Protein AF-J9DP23-F1 (afdb_monomer_lite)

Sequence (61 aa):
YHVLIASIKLDVFGGRVRKGERIGIAKDHRCIYADDGSDPFVRLQLFKQGRPIDPTFHLWN

Foldseek 3Di:
DDKDKDQFDAPDDDDDDDVPDDGGHFAPDDVDPDRPPDDGDIDMWDDDPRDTDDCVVVPDD

pLDDT: mean 84.9, std 11.44, range [55.59, 95.25]

Radius of gyration: 13.08 Å; chains: 1; bounding box: 26×25×34 Å

InterPro domains:
  IPR011055 Duplicated hybrid motif [G3DSA:2.70.70.10] (1-59)

Organism: Wuchereria bancrofti (NCBI:txid6293)

Structure (mmCIF, N/CA/C/O backbone):
data_AF-J9DP23-F1
#
_entry.id   AF-J9DP23-F1
#
loop_
_atom_site.group_PDB
_atom_site.id
_atom_site.type_symbol
_atom_site.label_atom_id
_atom_site.label_alt_id
_atom_site.label_comp_id
_atom_site.label_asym_id
_atom_site.label_entity_id
_atom_site.label_seq_id
_atom_site.pdbx_PDB_ins_code
_atom_site.Cartn_x
_atom_site.Cartn_y
_atom_site.Cartn_z
_atom_site.occupancy
_atom_site.B_iso_or_equiv
_atom_site.auth_seq_id
_atom_site.auth_comp_id
_atom_site.auth_asym_id
_atom_site.auth_atom_id
_atom_site.pdbx_PDB_model_num
ATOM 1 N N . TYR A 1 1 ? -14.333 -5.608 9.405 1.00 87.88 1 TYR A N 1
ATOM 2 C CA . TYR A 1 1 ? -13.474 -4.668 8.666 1.00 87.88 1 TYR A CA 1
ATOM 3 C C . TYR A 1 1 ? -13.353 -5.154 7.237 1.00 87.88 1 TYR A C 1
ATOM 5 O O . TYR A 1 1 ? -13.442 -6.358 7.029 1.00 87.88 1 TYR A O 1
ATOM 13 N N . HIS A 1 2 ? -13.160 -4.258 6.279 1.00 91.44 2 HIS A N 1
ATOM 14 C CA . HIS A 1 2 ? -12.618 -4.603 4.965 1.00 91.44 2 HIS A CA 1
ATOM 15 C C . HIS A 1 2 ? -11.688 -3.480 4.505 1.00 91.44 2 HIS A C 1
ATOM 17 O O . HIS A 1 2 ? -11.743 -2.376 5.051 1.00 91.44 2 HIS A O 1
ATOM 23 N N . VAL A 1 3 ? -10.819 -3.776 3.544 1.00 91.38 3 VAL A N 1
ATOM 24 C CA . VAL A 1 3 ? -9.836 -2.827 3.021 1.00 91.38 3 VAL A CA 1
ATOM 25 C C . VAL A 1 3 ? -9.931 -2.781 1.505 1.00 91.38 3 VAL A C 1
ATOM 27 O O . VAL A 1 3 ? -10.093 -3.820 0.865 1.00 91.38 3 VAL A O 1
ATOM 30 N N . LEU A 1 4 ? -9.833 -1.581 0.945 1.00 92.06 4 LEU A N 1
ATOM 31 C CA . LEU A 1 4 ? -9.582 -1.386 -0.476 1.00 92.06 4 LEU A CA 1
ATOM 32 C C . LEU A 1 4 ? -8.131 -0.940 -0.637 1.00 92.06 4 LEU A C 1
ATOM 34 O O . LEU A 1 4 ? -7.684 -0.013 0.043 1.00 92.06 4 LEU A O 1
ATOM 38 N N . ILE A 1 5 ? -7.407 -1.631 -1.514 1.00 90.62 5 ILE A N 1
ATOM 39 C CA . ILE A 1 5 ? -6.015 -1.338 -1.852 1.00 90.62 5 ILE A CA 1
ATOM 40 C C . ILE A 1 5 ? -5.975 -1.019 -3.343 1.00 90.62 5 ILE A C 1
ATOM 42 O O . ILE A 1 5 ? -6.434 -1.816 -4.160 1.00 90.62 5 ILE A O 1
ATOM 46 N N . ALA A 1 6 ? -5.451 0.151 -3.688 1.00 89.12 6 ALA A N 1
ATOM 47 C CA . ALA A 1 6 ? -5.299 0.607 -5.065 1.00 89.12 6 ALA A CA 1
ATOM 48 C C . ALA A 1 6 ? -3.864 1.081 -5.320 1.00 89.12 6 ALA A C 1
ATOM 50 O O . ALA A 1 6 ? -3.040 1.107 -4.403 1.00 89.12 6 ALA A O 1
ATOM 51 N N . SER A 1 7 ? -3.584 1.453 -6.573 1.00 88.94 7 SER A 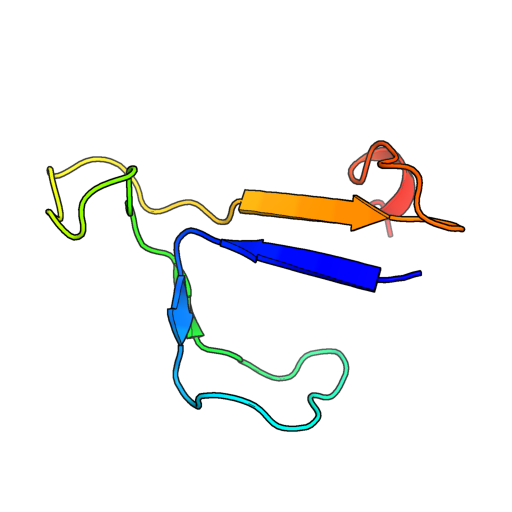N 1
ATOM 52 C CA . SER A 1 7 ? -2.239 1.838 -7.021 1.00 88.94 7 SER A CA 1
ATOM 53 C C . SER A 1 7 ? -1.242 0.677 -6.875 1.00 88.94 7 SER A C 1
ATOM 55 O O . SER A 1 7 ? -0.112 0.829 -6.432 1.00 88.94 7 SER A O 1
ATOM 57 N N . ILE A 1 8 ? -1.690 -0.532 -7.240 1.00 88.44 8 ILE A N 1
ATOM 58 C CA . ILE A 1 8 ? -0.877 -1.752 -7.228 1.00 88.44 8 ILE A CA 1
ATOM 59 C C . ILE A 1 8 ? -1.013 -2.510 -8.549 1.00 88.44 8 ILE A C 1
ATOM 61 O O . ILE A 1 8 ? -2.099 -2.582 -9.132 1.00 88.44 8 ILE A O 1
ATOM 65 N N . LYS A 1 9 ? 0.082 -3.119 -9.003 1.00 89.81 9 LYS A N 1
ATOM 66 C CA . LYS A 1 9 ? 0.044 -4.222 -9.967 1.00 89.81 9 LYS A CA 1
ATOM 67 C C . LYS A 1 9 ? -0.122 -5.513 -9.174 1.00 89.81 9 LYS A C 1
ATOM 69 O O . LYS A 1 9 ? 0.781 -5.876 -8.422 1.00 89.81 9 LYS A O 1
ATOM 74 N N . LEU A 1 10 ? -1.276 -6.161 -9.320 1.00 90.31 10 LEU A N 1
ATOM 75 C CA . LEU A 1 10 ? -1.579 -7.419 -8.641 1.00 90.31 10 LEU A CA 1
ATOM 76 C C . LEU A 1 10 ? -0.720 -8.560 -9.192 1.00 90.31 10 LEU A C 1
ATOM 78 O O . LEU A 1 10 ? -0.570 -8.686 -10.409 1.00 90.31 10 LEU A O 1
ATOM 82 N N . ASP A 1 11 ? -0.212 -9.401 -8.291 1.00 90.75 11 ASP A N 1
ATOM 83 C CA . ASP A 1 11 ? 0.458 -10.653 -8.663 1.00 90.75 11 ASP A CA 1
ATOM 84 C C . ASP A 1 11 ? -0.585 -11.724 -9.055 1.00 90.75 11 ASP A C 1
ATOM 86 O O . ASP A 1 11 ? -0.353 -12.523 -9.961 1.00 90.75 11 ASP A O 1
ATOM 90 N N . VAL A 1 12 ? -1.763 -11.706 -8.412 1.00 89.44 12 VAL A N 1
ATOM 91 C CA . VAL A 1 12 ? -2.902 -12.603 -8.680 1.00 89.44 12 VAL A CA 1
ATOM 92 C C . VAL A 1 12 ? -4.219 -11.825 -8.591 1.00 89.44 12 VAL A C 1
ATOM 94 O O . VAL A 1 12 ? -4.405 -10.998 -7.698 1.00 89.44 12 VAL A O 1
ATOM 97 N N . PHE A 1 13 ? -5.155 -12.099 -9.504 1.00 88.19 13 PHE A N 1
ATOM 98 C CA . PHE A 1 13 ? -6.499 -11.518 -9.480 1.00 88.19 13 PHE A CA 1
ATOM 99 C C . PHE A 1 13 ? -7.481 -12.420 -8.723 1.00 88.19 13 PHE A C 1
ATOM 101 O O . PHE A 1 13 ? -7.720 -13.561 -9.114 1.00 88.19 13 PHE A O 1
ATOM 108 N N . GLY A 1 14 ? -8.105 -11.872 -7.677 1.00 87.50 14 GLY A N 1
ATOM 109 C CA . GLY A 1 14 ? -9.108 -12.570 -6.870 1.00 87.50 14 GLY A CA 1
ATOM 110 C C . GLY A 1 14 ? -8.524 -13.600 -5.896 1.00 87.50 14 GLY A C 1
ATOM 111 O O . GLY A 1 14 ? -7.322 -13.835 -5.843 1.00 87.50 14 GLY A O 1
ATOM 112 N N . GLY A 1 15 ? -9.402 -14.213 -5.098 1.00 90.94 15 GLY A N 1
ATOM 113 C CA . GLY A 1 15 ? -9.025 -15.225 -4.109 1.00 90.94 15 GLY A CA 1
ATOM 114 C C . GLY A 1 15 ? -8.866 -14.694 -2.681 1.00 90.94 15 GLY A C 1
ATOM 115 O O . GLY A 1 15 ? -9.210 -13.555 -2.364 1.00 90.94 15 GLY A O 1
ATOM 116 N N . ARG A 1 16 ? -8.410 -15.578 -1.788 1.00 92.38 16 ARG A N 1
ATOM 117 C CA . ARG A 1 16 ? -8.145 -15.271 -0.375 1.00 92.38 16 ARG A CA 1
ATOM 118 C C . ARG A 1 16 ? -6.656 -15.006 -0.191 1.00 92.38 16 ARG A C 1
ATOM 120 O O . ARG A 1 16 ? -5.850 -15.699 -0.792 1.00 92.38 16 ARG A O 1
ATOM 127 N N . VAL A 1 17 ? -6.326 -14.081 0.703 1.00 90.25 17 VAL A N 1
ATOM 128 C CA . VAL A 1 17 ? -4.947 -13.745 1.085 1.00 90.25 17 VAL A CA 1
ATOM 129 C C . VAL A 1 17 ? -4.764 -13.903 2.592 1.00 90.25 17 VAL A C 1
ATOM 131 O O . VAL A 1 17 ? -5.736 -13.840 3.356 1.00 90.25 17 VAL A O 1
ATOM 134 N N . ARG A 1 18 ? -3.527 -14.108 3.040 1.00 92.94 18 ARG A N 1
ATOM 135 C CA . ARG A 1 18 ? -3.143 -14.196 4.457 1.00 92.94 18 ARG A CA 1
ATOM 136 C C . ARG A 1 18 ? -2.453 -12.914 4.925 1.00 92.94 18 ARG A C 1
ATOM 138 O O . ARG A 1 18 ? -1.891 -12.156 4.140 1.00 92.94 18 ARG A O 1
ATOM 145 N N . LYS A 1 19 ? -2.456 -12.672 6.240 1.00 90.00 19 LYS A N 1
ATOM 146 C CA . LYS A 1 19 ? -1.675 -11.573 6.834 1.00 90.00 19 LYS A CA 1
ATOM 147 C C . LYS A 1 19 ? -0.190 -11.766 6.498 1.00 90.00 19 LYS A C 1
ATOM 149 O O . LYS A 1 19 ? 0.354 -12.833 6.760 1.00 90.00 19 LYS A O 1
ATOM 154 N N . GLY A 1 20 ? 0.445 -10.722 5.963 1.00 91.00 20 GLY A N 1
ATOM 155 C CA . GLY A 1 20 ? 1.857 -10.738 5.561 1.00 91.00 20 GLY A CA 1
ATOM 156 C C . GLY A 1 20 ? 2.120 -11.351 4.183 1.00 91.00 20 GLY A C 1
ATOM 157 O O . GLY A 1 20 ? 3.259 -11.342 3.730 1.00 91.00 20 GLY A O 1
ATOM 158 N N . GLU A 1 21 ? 1.090 -11.859 3.503 1.00 94.00 21 GLU A N 1
ATOM 159 C CA . GLU A 1 21 ? 1.219 -12.350 2.135 1.00 94.00 21 GLU A CA 1
ATOM 160 C C . GLU A 1 21 ? 1.437 -11.185 1.165 1.00 94.00 21 GLU A C 1
ATOM 162 O O . GLU A 1 21 ? 0.766 -10.152 1.239 1.00 94.00 21 GLU A O 1
ATOM 167 N N . ARG A 1 22 ? 2.387 -11.352 0.243 1.00 93.81 22 ARG A N 1
ATOM 168 C CA . ARG A 1 22 ? 2.621 -10.395 -0.836 1.00 93.81 22 ARG A CA 1
ATOM 169 C C . ARG A 1 22 ? 1.508 -10.524 -1.874 1.00 93.81 22 ARG A C 1
ATOM 171 O O . ARG A 1 22 ? 1.274 -11.610 -2.385 1.00 93.81 22 ARG A O 1
ATOM 178 N N . ILE A 1 23 ? 0.869 -9.404 -2.203 1.00 92.69 23 ILE A N 1
ATOM 179 C CA . ILE A 1 23 ? -0.259 -9.355 -3.150 1.00 92.69 23 ILE A CA 1
ATOM 180 C C . ILE A 1 23 ? 0.062 -8.608 -4.455 1.00 92.69 23 ILE A C 1
ATOM 182 O O . ILE A 1 23 ? -0.759 -8.579 -5.371 1.00 92.69 23 ILE A O 1
ATOM 186 N N . GLY A 1 24 ? 1.229 -7.967 -4.543 1.00 92.75 24 GLY A N 1
ATOM 187 C CA . GLY A 1 24 ? 1.603 -7.162 -5.699 1.00 92.75 24 GLY A CA 1
ATOM 188 C C . GLY A 1 24 ? 2.761 -6.207 -5.441 1.00 92.75 24 GLY A C 1
ATOM 189 O O . GLY A 1 24 ? 3.460 -6.292 -4.428 1.00 92.7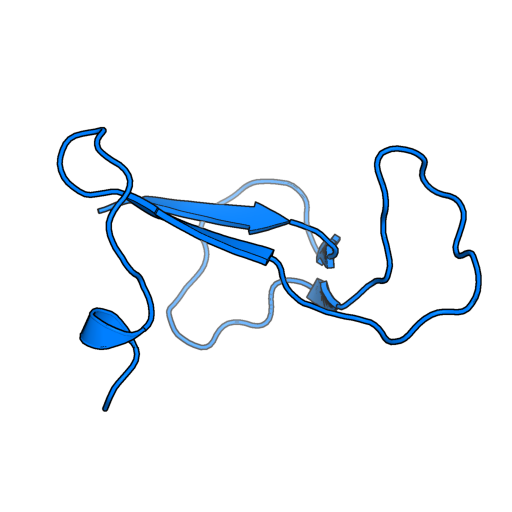5 24 GLY A O 1
ATOM 190 N N . ILE A 1 25 ? 2.937 -5.273 -6.376 1.00 92.94 25 ILE A N 1
ATOM 191 C CA . ILE A 1 25 ? 3.943 -4.204 -6.334 1.00 92.94 25 ILE A CA 1
ATOM 192 C C . ILE A 1 25 ? 3.230 -2.855 -6.432 1.00 92.94 25 ILE A C 1
ATOM 194 O O . ILE A 1 25 ? 2.321 -2.699 -7.250 1.00 92.94 25 ILE A O 1
ATOM 198 N N . ALA A 1 26 ? 3.645 -1.886 -5.612 1.00 91.12 26 ALA A N 1
ATOM 199 C CA . ALA A 1 26 ? 3.145 -0.516 -5.686 1.00 91.12 26 ALA A CA 1
ATOM 200 C C . ALA A 1 26 ? 3.409 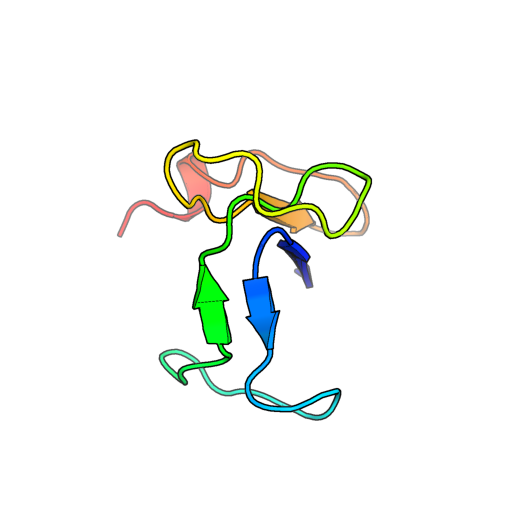0.094 -7.070 1.00 91.12 26 ALA A C 1
ATOM 202 O O . ALA A 1 26 ? 4.441 -0.156 -7.699 1.00 91.12 26 ALA A O 1
ATOM 203 N N . LYS A 1 27 ? 2.463 0.895 -7.544 1.00 87.06 27 LYS A N 1
ATOM 204 C CA . LYS A 1 27 ? 2.500 1.573 -8.835 1.00 87.06 27 LYS A CA 1
ATOM 205 C C . LYS A 1 27 ? 1.985 2.988 -8.679 1.00 87.06 27 LYS A C 1
ATOM 207 O O . LYS A 1 27 ? 1.127 3.245 -7.848 1.00 87.06 27 LYS A O 1
ATOM 212 N N . ASP A 1 28 ? 2.440 3.878 -9.539 1.00 78.31 28 ASP A N 1
ATOM 213 C CA . ASP A 1 28 ? 1.850 5.202 -9.678 1.00 78.31 28 ASP A CA 1
ATOM 214 C C . ASP A 1 28 ? 0.676 5.159 -10.671 1.00 78.31 28 ASP A C 1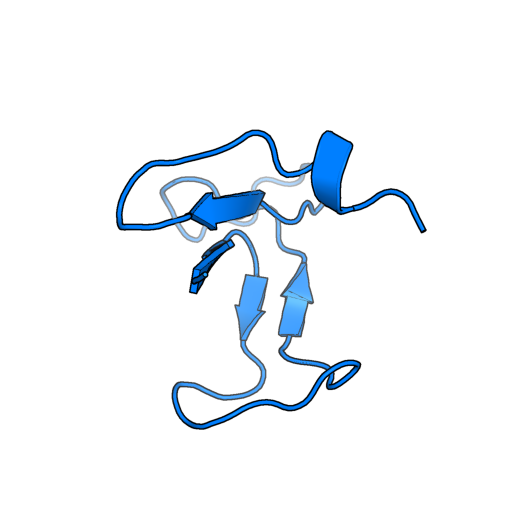
ATOM 216 O O . ASP A 1 28 ? 0.689 5.755 -11.742 1.00 78.31 28 ASP A O 1
ATOM 220 N N . HIS A 1 29 ? -0.346 4.353 -10.365 1.00 67.06 29 HIS A N 1
ATOM 221 C CA . HIS A 1 29 ? -1.567 4.383 -11.167 1.00 67.06 29 HIS A CA 1
ATOM 222 C C . HIS A 1 29 ? -2.443 5.551 -10.716 1.00 67.06 29 HIS A C 1
ATOM 224 O O . HIS A 1 29 ? -3.049 5.511 -9.635 1.00 67.06 29 HIS A O 1
ATOM 230 N N . ARG A 1 30 ? -2.566 6.556 -11.585 1.00 65.56 30 ARG A N 1
ATOM 231 C CA . ARG A 1 30 ? -3.693 7.502 -11.581 1.00 65.56 30 ARG A CA 1
ATOM 232 C C . ARG A 1 30 ? -4.910 6.843 -12.258 1.00 65.56 30 ARG A C 1
ATOM 234 O O . ARG A 1 30 ? -4.893 5.651 -12.546 1.00 65.56 30 ARG A O 1
ATOM 241 N N . CYS A 1 31 ? -6.001 7.579 -12.505 1.00 57.34 31 CYS A N 1
ATOM 242 C CA . CYS A 1 31 ? -7.232 7.038 -13.126 1.00 57.34 31 CYS A CA 1
ATOM 243 C C . CYS A 1 31 ? -7.030 6.394 -14.518 1.00 57.34 31 CYS A C 1
ATOM 245 O O . CYS A 1 31 ? -7.962 5.806 -15.061 1.00 57.34 31 CYS A O 1
ATOM 247 N N . ILE A 1 32 ? -5.835 6.513 -15.096 1.00 58.84 32 ILE A N 1
ATOM 248 C CA . ILE A 1 32 ? -5.407 5.915 -16.355 1.00 58.84 32 ILE A CA 1
ATOM 249 C C . ILE A 1 32 ? -4.153 5.091 -16.042 1.00 58.84 32 ILE A C 1
ATOM 251 O O . ILE A 1 32 ? -3.291 5.555 -15.299 1.00 58.84 32 ILE A O 1
ATOM 255 N N . TYR A 1 33 ? -4.043 3.891 -16.619 1.00 59.22 33 TYR A N 1
ATOM 256 C CA . TYR A 1 33 ? -2.865 3.010 -16.548 1.00 59.22 33 TYR A CA 1
ATOM 257 C C . TYR A 1 33 ? -1.658 3.573 -17.327 1.00 59.22 33 TYR A C 1
ATOM 259 O O . TYR A 1 33 ? -1.028 2.869 -18.113 1.00 59.22 33 TYR A O 1
ATOM 267 N N . ALA A 1 34 ? -1.374 4.862 -17.179 1.00 60.53 34 ALA A N 1
ATOM 268 C CA . ALA A 1 34 ? -0.161 5.482 -17.672 1.00 60.53 34 ALA A CA 1
ATOM 269 C C . ALA A 1 34 ? 0.793 5.594 -16.482 1.00 60.53 34 ALA A C 1
ATOM 271 O O . ALA A 1 34 ? 0.476 6.269 -15.508 1.00 60.53 34 ALA A O 1
ATOM 272 N N . ASP A 1 35 ? 1.929 4.901 -16.555 1.00 63.69 35 ASP A N 1
ATOM 273 C CA . ASP A 1 35 ? 3.037 5.108 -15.622 1.00 63.69 35 ASP A CA 1
ATOM 274 C C . ASP A 1 35 ? 3.635 6.492 -15.962 1.00 63.69 35 ASP A C 1
ATOM 276 O O . ASP A 1 35 ? 4.461 6.610 -16.867 1.00 63.69 35 ASP A O 1
ATOM 280 N N . ASP A 1 36 ? 3.161 7.559 -15.310 1.00 64.56 36 ASP A N 1
ATOM 281 C CA . ASP A 1 36 ? 3.507 8.953 -15.639 1.00 64.56 36 ASP A CA 1
ATOM 282 C C . ASP A 1 36 ? 4.704 9.509 -14.846 1.00 64.56 36 ASP A C 1
ATOM 284 O O . ASP A 1 36 ? 4.959 10.715 -14.825 1.00 64.56 36 ASP A O 1
ATOM 288 N N . GLY A 1 37 ? 5.508 8.599 -14.289 1.00 67.94 37 GLY A N 1
ATOM 289 C CA . GLY A 1 37 ? 6.853 8.881 -13.797 1.00 67.94 37 GLY A CA 1
ATOM 290 C C . GLY A 1 37 ? 6.928 9.466 -12.389 1.00 67.94 37 GLY A C 1
ATOM 291 O O . GLY A 1 37 ? 7.994 9.973 -12.041 1.00 67.94 37 GLY A O 1
ATOM 292 N N . SER A 1 38 ? 5.860 9.416 -11.582 1.00 76.44 38 SER A N 1
ATOM 293 C CA . SER A 1 38 ? 5.944 9.797 -10.167 1.00 76.44 38 SER A CA 1
ATOM 294 C C . SER A 1 38 ? 6.183 8.595 -9.245 1.00 76.44 38 SER A C 1
ATOM 296 O O . SER A 1 38 ? 6.260 7.442 -9.684 1.00 76.44 38 SER A O 1
ATOM 298 N N . ASP A 1 39 ? 6.403 8.881 -7.961 1.00 84.81 39 ASP A N 1
ATOM 299 C CA . ASP A 1 39 ? 6.803 7.875 -6.984 1.00 84.81 39 ASP A CA 1
ATOM 300 C C . 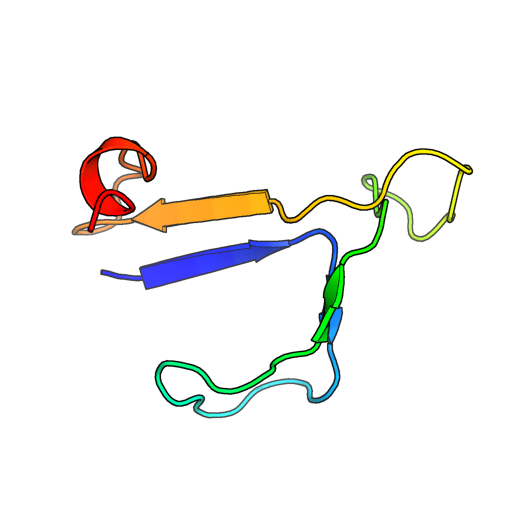ASP A 1 39 ? 5.668 6.867 -6.736 1.00 84.81 39 ASP A C 1
ATOM 302 O O . ASP A 1 39 ? 4.543 7.263 -6.418 1.00 84.81 39 ASP A O 1
ATOM 306 N N . PRO A 1 40 ? 5.935 5.550 -6.824 1.00 88.44 40 PRO A N 1
ATOM 307 C CA . PRO A 1 40 ? 4.936 4.537 -6.525 1.00 88.44 40 PRO A CA 1
ATOM 308 C C . PRO A 1 40 ? 4.418 4.658 -5.091 1.00 88.44 40 PRO A C 1
ATOM 310 O O . PRO A 1 40 ? 5.190 4.693 -4.133 1.00 88.44 40 PRO A O 1
ATOM 313 N N . PHE A 1 41 ? 3.099 4.621 -4.927 1.00 87.88 41 PHE A N 1
ATOM 314 C CA . PHE A 1 41 ? 2.455 4.652 -3.618 1.00 87.88 41 PHE A CA 1
ATOM 315 C C . PHE A 1 41 ? 1.370 3.582 -3.517 1.00 87.88 41 PHE A C 1
ATOM 317 O O . PHE A 1 41 ? 0.839 3.103 -4.515 1.00 87.88 41 PHE A O 1
ATOM 324 N N . VAL A 1 42 ? 1.013 3.214 -2.286 1.00 89.88 42 VAL A N 1
ATOM 325 C CA . VAL A 1 42 ? -0.152 2.365 -2.015 1.00 89.88 42 VAL A CA 1
ATOM 326 C C . VAL A 1 42 ? -1.267 3.242 -1.476 1.00 89.88 42 VAL A C 1
ATOM 328 O O . VAL A 1 42 ? -1.095 3.929 -0.469 1.00 89.88 42 VAL A O 1
ATOM 331 N N . ARG A 1 43 ? -2.437 3.193 -2.113 1.00 89.19 43 ARG A N 1
ATOM 332 C CA . ARG A 1 43 ? -3.643 3.806 -1.554 1.00 89.19 43 ARG A CA 1
ATOM 333 C C . ARG A 1 43 ? -4.391 2.769 -0.735 1.00 89.19 43 ARG A C 1
ATOM 335 O O . ARG A 1 43 ? -4.815 1.753 -1.280 1.00 89.19 43 ARG A O 1
ATOM 342 N N . LEU A 1 44 ? -4.581 3.053 0.550 1.00 91.31 44 LEU A N 1
ATOM 343 C CA . LEU A 1 44 ? -5.273 2.175 1.487 1.00 91.31 44 LEU A CA 1
ATOM 344 C C . LEU A 1 44 ? -6.507 2.876 2.057 1.00 91.31 44 LEU A C 1
ATOM 346 O O . LEU A 1 44 ? -6.414 3.980 2.588 1.00 91.31 44 LEU A O 1
ATOM 350 N N . GLN A 1 45 ? -7.662 2.220 1.965 1.00 93.44 45 GLN A N 1
ATOM 351 C CA . GLN A 1 45 ? -8.909 2.680 2.576 1.00 93.44 45 GLN A CA 1
ATOM 352 C C . GLN A 1 45 ? -9.453 1.592 3.494 1.00 93.44 45 GLN A C 1
ATOM 354 O O . GLN A 1 45 ? -9.764 0.489 3.041 1.00 93.44 45 GLN A O 1
ATOM 359 N N . LEU A 1 46 ? -9.563 1.901 4.785 1.00 94.25 46 LEU A N 1
ATOM 360 C CA . LEU A 1 46 ? -10.067 0.979 5.794 1.00 94.25 46 LEU A CA 1
ATOM 361 C C . LEU A 1 46 ? -11.536 1.270 6.089 1.00 94.25 46 LEU A C 1
ATOM 363 O O . LEU A 1 46 ? -11.920 2.416 6.312 1.00 94.25 46 LEU A O 1
ATOM 367 N N . PHE A 1 47 ? -12.346 0.216 6.148 1.00 95.25 47 PHE A N 1
ATOM 368 C CA . PHE A 1 47 ? -13.767 0.317 6.443 1.00 95.25 47 PHE A CA 1
ATOM 369 C C . PHE A 1 47 ? -14.154 -0.528 7.656 1.00 95.25 47 PHE A C 1
ATOM 371 O O . PHE A 1 47 ? -13.778 -1.702 7.782 1.00 95.25 47 PHE A O 1
ATOM 378 N N . LYS A 1 48 ? -15.002 0.038 8.517 1.00 94.31 48 LYS A N 1
ATOM 379 C CA . LYS A 1 48 ? -15.668 -0.655 9.627 1.00 94.31 48 LYS A CA 1
ATOM 380 C C . LYS A 1 48 ? -17.172 -0.449 9.499 1.00 94.31 48 LYS A C 1
ATOM 382 O O . LYS A 1 48 ? -17.637 0.679 9.423 1.00 94.31 48 LYS A O 1
ATOM 387 N N . GLN A 1 49 ? -17.922 -1.554 9.429 1.00 94.88 49 GLN A N 1
ATOM 388 C CA . GLN A 1 49 ? -19.385 -1.538 9.253 1.00 94.88 49 GLN A CA 1
ATOM 389 C C . GLN A 1 49 ? -19.833 -0.661 8.062 1.00 94.88 49 GLN A C 1
ATOM 391 O O . GLN A 1 49 ? -20.792 0.094 8.153 1.00 94.88 49 GLN A O 1
ATOM 396 N N . GLY A 1 50 ? -19.092 -0.728 6.949 1.00 93.88 50 GLY A N 1
ATOM 397 C CA . GLY A 1 50 ? -19.388 0.031 5.728 1.00 93.88 50 GLY A CA 1
ATOM 398 C C . GLY A 1 50 ? -18.961 1.502 5.746 1.00 93.88 50 GLY A C 1
ATOM 399 O O . GLY A 1 50 ? -19.084 2.162 4.720 1.00 93.88 50 GLY A O 1
ATOM 400 N N . ARG A 1 51 ? -18.426 2.026 6.857 1.00 95.12 51 ARG A N 1
ATOM 401 C CA . ARG A 1 51 ? -17.941 3.412 6.940 1.00 95.12 51 ARG A CA 1
ATOM 402 C C . ARG A 1 51 ? -16.422 3.480 6.788 1.00 95.12 51 ARG A C 1
ATOM 404 O O . ARG A 1 51 ? -15.746 2.672 7.436 1.00 95.12 51 ARG A O 1
ATOM 411 N N . PRO A 1 52 ? -15.886 4.415 5.980 1.00 93.94 52 PRO A N 1
ATOM 412 C CA . PRO A 1 52 ? -14.4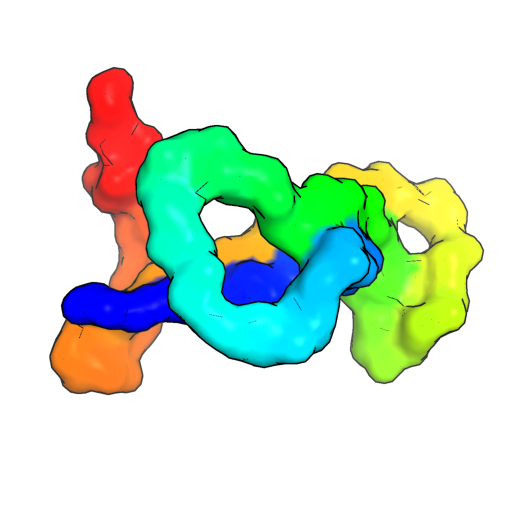54 4.664 5.940 1.00 93.94 52 PRO A CA 1
ATOM 413 C C . PRO A 1 52 ? -14.003 5.217 7.294 1.00 93.94 52 PRO A C 1
ATOM 415 O O . PRO A 1 52 ? -14.683 6.053 7.892 1.00 93.94 52 PRO A O 1
ATOM 418 N N . ILE A 1 53 ? -12.873 4.726 7.784 1.00 94.50 53 ILE A N 1
ATOM 419 C CA . ILE A 1 53 ? -12.237 5.170 9.026 1.00 94.50 53 ILE A CA 1
ATOM 420 C C . ILE A 1 53 ? -10.769 5.482 8.753 1.00 94.50 53 ILE A C 1
ATOM 422 O O . ILE A 1 53 ? -10.192 4.944 7.807 1.00 94.50 53 ILE A O 1
ATOM 426 N N . ASP A 1 54 ? -10.172 6.333 9.582 1.00 91.88 54 ASP A N 1
ATOM 427 C CA . ASP A 1 54 ? -8.758 6.681 9.470 1.00 91.88 54 ASP A CA 1
ATOM 428 C C . ASP A 1 54 ? -7.882 5.435 9.687 1.00 91.88 54 ASP A C 1
ATOM 430 O O . ASP A 1 54 ? -7.863 4.887 10.793 1.00 91.88 54 ASP A O 1
ATOM 434 N N . PRO A 1 55 ? -7.163 4.952 8.657 1.00 90.19 55 PRO A N 1
ATOM 435 C CA . PRO A 1 55 ? -6.316 3.788 8.819 1.00 90.19 55 PRO A CA 1
ATOM 436 C C . PRO A 1 55 ? -5.103 4.086 9.701 1.00 90.19 55 PRO A C 1
ATOM 438 O O . PRO A 1 55 ? -4.613 3.164 10.338 1.00 90.19 55 PRO A O 1
ATOM 441 N N . THR A 1 56 ? -4.618 5.327 9.791 1.00 88.12 56 THR A N 1
ATOM 442 C CA . THR A 1 56 ? -3.368 5.644 10.500 1.00 88.12 56 THR A CA 1
ATOM 443 C C . THR A 1 56 ? -3.458 5.317 11.987 1.00 88.12 56 THR A C 1
ATOM 445 O O . THR A 1 56 ? -2.575 4.644 12.509 1.00 88.12 56 THR A O 1
ATOM 448 N N . PHE A 1 57 ? -4.583 5.634 12.631 1.00 85.06 57 PHE A N 1
ATOM 449 C CA . PHE A 1 57 ? -4.856 5.258 14.021 1.00 85.06 57 PHE A CA 1
ATOM 450 C C . PHE A 1 57 ? -4.891 3.733 14.251 1.00 85.06 57 PHE A C 1
ATOM 452 O O . PHE A 1 57 ? -4.660 3.255 15.358 1.00 85.06 57 PHE A O 1
ATOM 459 N N . HIS A 1 58 ? -5.181 2.952 13.209 1.00 78.25 58 HIS A N 1
ATOM 460 C CA . HIS A 1 58 ? -5.296 1.491 13.264 1.00 78.25 58 HIS A CA 1
ATOM 461 C C . HIS A 1 58 ? -4.078 0.746 12.697 1.00 78.25 58 HIS A C 1
ATOM 463 O O . HIS A 1 58 ? -4.020 -0.479 12.796 1.00 78.25 58 HIS A O 1
ATOM 469 N N . LEU A 1 59 ? -3.141 1.466 12.075 1.00 74.25 59 LEU A N 1
ATOM 470 C CA . LEU A 1 59 ? -1.902 0.938 11.500 1.00 74.25 59 LEU A CA 1
ATOM 471 C C . LEU A 1 59 ? -0.714 1.057 12.458 1.00 74.25 59 LEU A C 1
ATOM 473 O O . LEU A 1 59 ? 0.342 0.492 12.179 1.00 74.25 59 LEU A O 1
ATOM 477 N N . TRP A 1 60 ? -0.873 1.780 13.565 1.00 67.19 60 TRP A N 1
ATOM 478 C CA . TRP A 1 60 ? 0.129 1.821 14.619 1.00 67.19 60 TRP A CA 1
ATOM 479 C C . TRP A 1 60 ? 0.161 0.469 15.332 1.00 67.19 60 TRP A C 1
ATOM 481 O O . TRP A 1 60 ? -0.857 -0.000 15.844 1.00 67.19 60 TRP A O 1
ATOM 491 N N . ASN A 1 61 ? 1.334 -0.156 15.310 1.00 55.59 61 ASN A N 1
ATOM 492 C CA . ASN A 1 61 ? 1.657 -1.385 16.022 1.00 55.59 61 ASN A CA 1
ATOM 493 C C . ASN A 1 61 ? 2.733 -1.091 17.059 1.00 55.59 61 ASN A C 1
ATOM 495 O O . ASN A 1 61 ? 3.689 -0.371 16.694 1.00 55.59 61 ASN A O 1
#

Secondary structure (DSSP, 8-state):
-EEEEESEEESSSSS---TT---EEEB---SSS---SSPPB-EEEEEETTEEE-SHHHH--